Protein AF-E4Z6J7-F1 (afdb_monomer_lite)

Organism: Oikopleura dioica (NCBI:txid34765)

Sequence (124 aa):
MSGNANLKKGTNRKRKNKDGKDDMRTKRSKNSDLPPSDRLPKHGFPNDHPYNKDGYRYCLAEPDPHIPDNDPDEELARPVAIPPKVYRKLEHPIPLLSSHDRAQQLVIDDDRLMVTGDKGYCTV

Secondary structure (DSSP, 8-state):
--------------------------S---TTSS-GGGSPPTTS--SS-PPPBTTB----EEE-TTS-TT---GGGGS--SS-TTTEEE---SS----SSSS-TT-EE-TTSS-EE-SSS----

Foldseek 3Di:
DDDDDPPPDPDDDDPPPPPDDDPDDPDDPDLPPDDPQPRAQPLRDHPDDAADDPPDDDFDKDFDPVDDPVPVDCVVVDPDVDDCVGIDGDDDPDDAADPRHWDPQWDADSRRHDIDHDDDDTDD

Structure (mmCIF, N/CA/C/O backbone):
data_AF-E4Z6J7-F1
#
_entry.id   AF-E4Z6J7-F1
#
loop_
_atom_site.group_PDB
_atom_site.id
_atom_site.type_symbol
_atom_site.label_atom_id
_atom_site.label_alt_id
_atom_site.label_comp_id
_atom_site.label_asym_id
_atom_site.label_entity_id
_atom_site.label_seq_id
_atom_site.pdbx_PDB_ins_code
_atom_site.Cartn_x
_atom_site.Cartn_y
_atom_site.Cartn_z
_atom_site.occupancy
_atom_site.B_iso_or_equiv
_atom_site.auth_seq_id
_atom_site.auth_comp_id
_atom_site.auth_asym_id
_atom_site.auth_atom_id
_atom_site.pdbx_PDB_model_num
ATOM 1 N N . MET A 1 1 ? 39.413 21.521 3.495 1.00 37.84 1 MET A N 1
ATOM 2 C CA . MET A 1 1 ? 38.691 20.551 4.346 1.00 37.84 1 MET A CA 1
ATOM 3 C C . MET A 1 1 ? 37.573 19.948 3.506 1.00 37.84 1 MET A C 1
ATOM 5 O O . MET A 1 1 ? 36.547 20.587 3.344 1.00 37.84 1 MET A O 1
ATOM 9 N N . SER A 1 2 ? 37.811 18.800 2.865 1.00 36.25 2 SER A N 1
ATOM 10 C CA . SER A 1 2 ? 36.811 18.125 2.02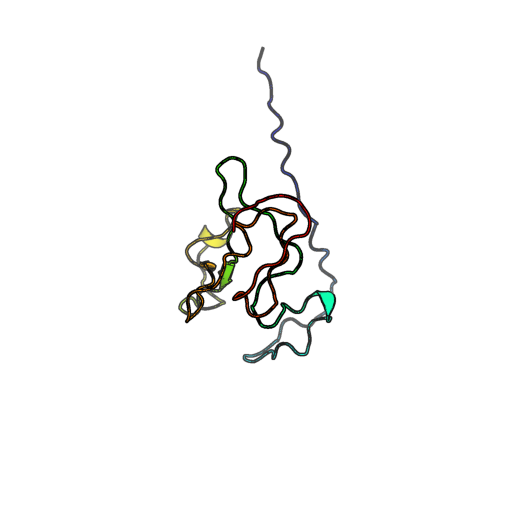2 1.00 36.25 2 SER A CA 1
ATOM 11 C C . SER A 1 2 ? 36.288 16.909 2.783 1.00 36.25 2 SER A C 1
ATOM 13 O O . SER A 1 2 ? 37.041 15.969 3.037 1.00 36.25 2 SER A O 1
ATOM 15 N N . GLY A 1 3 ? 35.040 16.985 3.245 1.00 32.28 3 GLY A N 1
ATOM 16 C CA . GLY A 1 3 ? 34.364 15.919 3.977 1.00 32.28 3 GLY A CA 1
ATOM 17 C C . GLY A 1 3 ? 33.729 14.923 3.013 1.00 32.28 3 GLY A C 1
ATOM 18 O O . GLY A 1 3 ? 32.809 15.268 2.279 1.00 32.28 3 GLY A O 1
ATOM 19 N N . ASN A 1 4 ? 34.211 13.682 3.033 1.00 33.66 4 ASN A N 1
ATOM 20 C CA . ASN A 1 4 ? 33.619 12.559 2.311 1.00 33.66 4 ASN A CA 1
ATOM 21 C C . ASN A 1 4 ? 32.367 12.064 3.058 1.00 33.66 4 ASN A C 1
ATOM 23 O O . ASN A 1 4 ? 32.475 11.448 4.121 1.00 33.66 4 ASN A O 1
ATOM 27 N N . ALA A 1 5 ? 31.178 12.308 2.506 1.00 38.72 5 ALA A N 1
ATOM 28 C CA . ALA A 1 5 ? 29.933 11.742 3.014 1.00 38.72 5 ALA A CA 1
ATOM 29 C C . ALA A 1 5 ? 29.748 10.316 2.466 1.00 38.72 5 ALA A C 1
ATOM 31 O O . ALA A 1 5 ? 29.308 10.106 1.338 1.00 38.72 5 ALA A O 1
ATOM 32 N N . ASN A 1 6 ? 30.100 9.323 3.284 1.00 35.88 6 ASN A N 1
ATOM 33 C CA . ASN A 1 6 ? 29.792 7.914 3.045 1.00 35.88 6 ASN A CA 1
ATOM 34 C C . ASN A 1 6 ? 28.269 7.692 3.061 1.00 35.88 6 ASN A C 1
ATOM 36 O O . ASN A 1 6 ? 27.670 7.520 4.126 1.00 35.88 6 ASN A O 1
ATOM 40 N N . LEU A 1 7 ? 27.645 7.648 1.882 1.00 36.38 7 LEU A N 1
ATOM 41 C CA . LEU A 1 7 ? 26.262 7.205 1.726 1.00 36.38 7 LEU A CA 1
ATOM 42 C C . LEU A 1 7 ? 26.216 5.679 1.910 1.00 36.38 7 LEU A C 1
ATOM 44 O O . LEU A 1 7 ? 26.501 4.905 0.995 1.00 36.38 7 LEU A O 1
ATOM 48 N N . LYS A 1 8 ? 25.914 5.232 3.135 1.00 38.47 8 LYS A N 1
ATOM 49 C CA . LYS A 1 8 ? 25.757 3.811 3.469 1.00 38.47 8 LYS A CA 1
ATOM 50 C C . LYS A 1 8 ? 24.549 3.240 2.720 1.00 38.47 8 LYS A C 1
ATOM 52 O O . LYS A 1 8 ? 23.409 3.364 3.156 1.00 38.47 8 LYS A O 1
ATOM 57 N N . LYS A 1 9 ? 24.822 2.596 1.585 1.00 42.53 9 LYS A N 1
ATOM 58 C CA . LYS A 1 9 ? 23.884 1.775 0.814 1.00 42.53 9 LYS A CA 1
ATOM 59 C C . LYS A 1 9 ? 23.433 0.601 1.690 1.00 42.53 9 LYS A C 1
ATOM 61 O O . LYS A 1 9 ? 24.208 -0.322 1.931 1.00 42.53 9 LYS A O 1
ATOM 66 N N . GLY A 1 10 ? 22.200 0.654 2.193 1.00 40.84 10 GLY A N 1
ATOM 67 C CA . GLY A 1 10 ? 21.559 -0.462 2.886 1.00 40.84 10 GLY A CA 1
ATOM 68 C C . GLY A 1 10 ? 21.364 -1.623 1.915 1.00 40.84 10 GLY A C 1
ATOM 69 O O . GLY A 1 10 ? 20.408 -1.651 1.145 1.00 40.84 10 GLY A O 1
ATOM 70 N N . THR A 1 11 ? 22.304 -2.562 1.898 1.00 44.81 11 THR A N 1
ATOM 71 C CA . THR A 1 11 ? 22.225 -3.776 1.090 1.00 44.81 11 THR A CA 1
ATOM 72 C C . THR A 1 11 ? 21.287 -4.765 1.772 1.00 44.81 11 THR A C 1
ATOM 74 O O . THR A 1 11 ? 21.689 -5.576 2.605 1.00 44.81 11 THR A O 1
ATOM 77 N N . ASN A 1 12 ? 20.005 -4.707 1.412 1.00 48.59 12 ASN A N 1
ATOM 78 C CA . ASN A 1 12 ? 19.087 -5.803 1.690 1.00 48.59 12 ASN A CA 1
ATOM 79 C C . ASN A 1 12 ? 19.635 -7.075 1.026 1.00 48.59 12 ASN A C 1
ATOM 81 O O . ASN A 1 12 ? 19.852 -7.099 -0.181 1.00 48.59 12 ASN A O 1
ATOM 85 N N . ARG A 1 13 ? 19.927 -8.074 1.872 1.00 45.97 13 ARG A N 1
ATOM 86 C CA . ARG A 1 13 ? 20.333 -9.467 1.604 1.00 45.97 13 ARG A CA 1
ATOM 87 C C . ARG A 1 13 ? 20.991 -9.713 0.239 1.00 45.97 13 ARG A C 1
ATOM 89 O O . ARG A 1 13 ? 20.317 -9.818 -0.781 1.00 45.97 13 ARG A O 1
ATOM 96 N N . LYS A 1 14 ? 22.305 -9.985 0.253 1.00 40.81 14 LYS A N 1
ATOM 97 C CA . LYS A 1 14 ? 22.966 -10.770 -0.804 1.00 40.81 14 LYS A CA 1
ATOM 98 C C . LYS A 1 14 ? 22.082 -11.984 -1.112 1.00 40.81 14 LYS A C 1
ATOM 100 O O . LYS A 1 14 ? 21.965 -12.874 -0.268 1.00 40.81 14 LYS A O 1
ATOM 105 N N . ARG A 1 15 ? 21.463 -12.015 -2.297 1.00 53.62 15 ARG A N 1
ATOM 106 C CA . ARG A 1 15 ? 20.912 -13.244 -2.871 1.00 53.62 15 ARG A CA 1
ATOM 107 C C . ARG A 1 15 ? 22.093 -14.199 -2.974 1.00 53.62 15 ARG A C 1
ATOM 109 O O . ARG A 1 15 ? 22.976 -14.020 -3.806 1.00 53.62 15 ARG A O 1
ATOM 116 N N . LYS A 1 16 ? 22.190 -15.125 -2.022 1.00 35.00 16 LYS A N 1
ATOM 117 C CA . LYS A 1 16 ? 23.170 -16.200 -2.072 1.00 35.00 16 LYS A CA 1
ATOM 118 C C . LYS A 1 16 ? 22.723 -17.068 -3.243 1.00 35.00 16 LYS A C 1
ATOM 120 O O . LYS A 1 16 ? 21.758 -17.812 -3.089 1.00 35.00 16 LYS A O 1
ATOM 125 N N . ASN A 1 17 ? 23.355 -16.899 -4.407 1.00 39.22 17 ASN A N 1
ATOM 126 C CA . ASN A 1 17 ? 23.236 -17.856 -5.499 1.00 39.22 17 ASN A CA 1
ATOM 127 C C . ASN A 1 17 ? 23.579 -19.219 -4.898 1.00 39.22 17 ASN A C 1
ATOM 129 O O . ASN A 1 17 ? 24.694 -19.430 -4.421 1.00 39.22 17 ASN A O 1
ATOM 133 N N . LYS A 1 18 ? 22.584 -20.100 -4.806 1.00 35.72 18 LYS A N 1
ATOM 134 C CA . LYS A 1 18 ? 22.847 -21.519 -4.629 1.00 35.72 18 LYS A CA 1
ATOM 135 C C . LYS A 1 18 ? 23.159 -22.019 -6.027 1.00 35.72 18 LYS A C 1
ATOM 137 O O . LYS A 1 18 ? 22.264 -22.081 -6.860 1.00 35.72 18 LYS A O 1
ATOM 142 N N . ASP A 1 19 ? 24.431 -22.290 -6.277 1.00 39.59 19 ASP A N 1
ATOM 143 C CA . ASP A 1 19 ? 24.875 -22.995 -7.470 1.00 39.59 19 ASP A CA 1
ATOM 144 C C . ASP A 1 19 ? 24.099 -24.315 -7.570 1.00 39.59 19 ASP A C 1
ATOM 146 O O . ASP A 1 19 ? 24.232 -25.202 -6.727 1.00 39.59 19 ASP A O 1
ATOM 150 N N . GLY A 1 20 ? 23.221 -24.409 -8.563 1.00 32.84 20 GLY A N 1
ATOM 151 C CA . GLY A 1 20 ? 22.345 -25.555 -8.755 1.00 32.84 20 GLY A CA 1
ATOM 152 C C . GLY A 1 20 ? 21.436 -25.321 -9.950 1.00 32.84 20 GLY A C 1
ATOM 153 O O . GLY A 1 20 ? 20.424 -24.646 -9.828 1.00 32.84 20 GLY A O 1
ATOM 154 N N . LYS A 1 21 ? 21.857 -25.849 -11.103 1.00 33.59 21 LYS A N 1
ATOM 155 C CA . LYS A 1 21 ? 21.095 -26.002 -12.351 1.00 33.59 21 LYS A CA 1
ATOM 156 C C . LYS A 1 21 ? 19.594 -26.209 -12.092 1.00 33.59 21 LYS A C 1
ATOM 158 O O . LYS A 1 21 ? 19.234 -27.317 -11.730 1.00 33.59 21 LYS A O 1
ATOM 163 N N . ASP A 1 22 ? 18.767 -25.187 -12.305 1.00 31.25 22 ASP A N 1
ATOM 164 C CA . ASP A 1 22 ? 17.312 -25.320 -12.517 1.00 31.25 22 ASP A CA 1
ATOM 165 C C . ASP A 1 22 ? 16.699 -24.021 -13.102 1.00 31.25 22 ASP A C 1
ATOM 167 O O . ASP A 1 22 ? 15.552 -23.670 -12.840 1.00 31.25 22 ASP A O 1
ATOM 171 N N . ASP A 1 23 ? 17.446 -23.297 -13.944 1.00 38.41 23 ASP A N 1
ATOM 172 C CA . ASP A 1 23 ? 16.903 -22.212 -14.783 1.00 38.41 23 ASP A CA 1
ATOM 173 C C . ASP A 1 23 ? 16.384 -22.783 -16.110 1.00 38.41 23 ASP A C 1
ATOM 175 O O . ASP A 1 23 ? 16.954 -22.574 -17.175 1.00 38.41 23 ASP A O 1
ATOM 179 N N . MET A 1 24 ? 15.304 -23.560 -16.032 1.00 39.69 24 MET A N 1
ATOM 180 C CA . MET A 1 24 ? 14.427 -23.884 -17.165 1.00 39.69 24 MET A CA 1
ATOM 181 C C . MET A 1 24 ? 13.009 -24.124 -16.630 1.00 39.69 24 MET A C 1
ATOM 183 O O . MET A 1 24 ? 12.502 -25.244 -16.633 1.00 39.69 24 MET A O 1
ATOM 187 N N . ARG A 1 25 ? 12.332 -23.074 -16.150 1.00 34.78 25 ARG A N 1
ATOM 188 C CA . ARG A 1 25 ? 10.877 -23.132 -15.933 1.00 34.78 25 ARG A CA 1
ATOM 189 C C . ARG A 1 25 ? 10.167 -22.486 -17.112 1.00 34.78 25 ARG A C 1
ATOM 191 O O . ARG A 1 25 ? 9.904 -21.291 -17.149 1.00 34.78 25 ARG A O 1
ATOM 198 N N . THR A 1 26 ? 9.864 -23.326 -18.094 1.00 33.59 26 THR A N 1
ATOM 199 C CA . THR A 1 26 ? 8.931 -23.043 -19.183 1.00 33.59 26 THR A CA 1
ATOM 200 C C . THR A 1 26 ? 7.574 -22.559 -18.658 1.00 33.59 26 THR A C 1
ATOM 202 O O . THR A 1 26 ? 7.073 -23.065 -17.654 1.00 33.59 26 THR A O 1
ATOM 205 N N . LYS A 1 27 ? 6.977 -21.605 -19.391 1.00 48.38 27 LYS A N 1
ATOM 206 C CA . LYS A 1 27 ? 5.600 -21.080 -19.293 1.00 48.38 27 LYS A CA 1
ATOM 207 C C . LYS A 1 27 ? 4.627 -22.010 -18.539 1.00 48.38 27 LYS A C 1
ATOM 209 O O . LYS A 1 27 ? 4.321 -23.096 -19.023 1.00 48.38 27 LYS A O 1
ATOM 214 N N . ARG A 1 28 ? 4.058 -21.497 -17.433 1.00 43.06 28 ARG A N 1
ATOM 215 C CA . ARG A 1 28 ? 3.138 -22.133 -16.450 1.00 43.06 28 ARG A CA 1
ATOM 216 C C . ARG A 1 28 ? 3.806 -22.792 -15.232 1.00 43.06 28 ARG A C 1
ATOM 218 O O . ARG A 1 28 ? 3.459 -23.914 -14.869 1.00 43.06 28 ARG A O 1
ATOM 225 N N . SER A 1 29 ? 4.647 -22.061 -14.502 1.00 39.03 29 SER A N 1
ATOM 226 C CA . SER A 1 29 ? 4.839 -22.376 -13.080 1.00 39.03 29 SER A CA 1
ATOM 227 C C . SER A 1 29 ? 3.565 -21.974 -12.337 1.00 39.03 29 SER A C 1
ATOM 229 O O . SER A 1 29 ? 3.384 -20.817 -11.970 1.00 39.03 29 SER A O 1
ATOM 231 N N . LYS A 1 30 ? 2.650 -22.930 -12.148 1.00 48.19 30 LYS A N 1
ATOM 232 C CA . LYS A 1 30 ? 1.577 -22.809 -11.154 1.00 48.19 30 LYS A CA 1
ATOM 233 C C . LYS A 1 30 ? 2.224 -22.434 -9.815 1.00 48.19 30 LYS A C 1
ATOM 235 O O . LYS A 1 30 ? 3.346 -22.850 -9.538 1.00 48.19 30 LYS A O 1
ATOM 240 N N . ASN A 1 31 ? 1.511 -21.700 -8.967 1.00 49.91 31 ASN A N 1
ATOM 241 C CA . ASN A 1 31 ? 1.907 -21.315 -7.601 1.00 49.91 31 ASN A CA 1
ATOM 242 C C . ASN A 1 31 ? 2.259 -22.508 -6.660 1.00 49.91 31 ASN A C 1
ATOM 244 O O . ASN A 1 31 ? 2.286 -22.342 -5.443 1.00 49.91 31 ASN A O 1
ATOM 248 N N . SER A 1 32 ? 2.470 -23.723 -7.183 1.00 51.25 32 SER A N 1
ATOM 249 C CA . SER A 1 32 ? 2.652 -24.993 -6.482 1.00 51.25 32 SER A CA 1
ATOM 250 C C . SER A 1 32 ? 4.078 -25.299 -6.031 1.00 51.25 32 SER A C 1
ATOM 252 O O . SER A 1 32 ? 4.221 -26.177 -5.184 1.00 51.25 32 SER A O 1
ATOM 254 N N . ASP A 1 33 ? 5.098 -24.591 -6.525 1.00 57.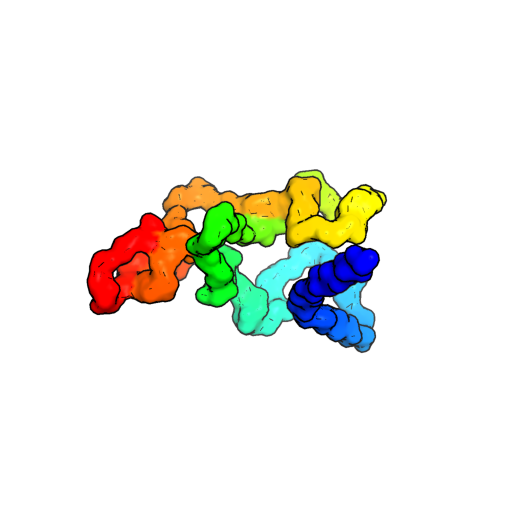03 33 ASP A N 1
ATOM 255 C CA . ASP A 1 33 ? 6.507 -24.986 -6.315 1.00 57.03 33 ASP A CA 1
ATOM 256 C C . ASP A 1 33 ? 7.299 -24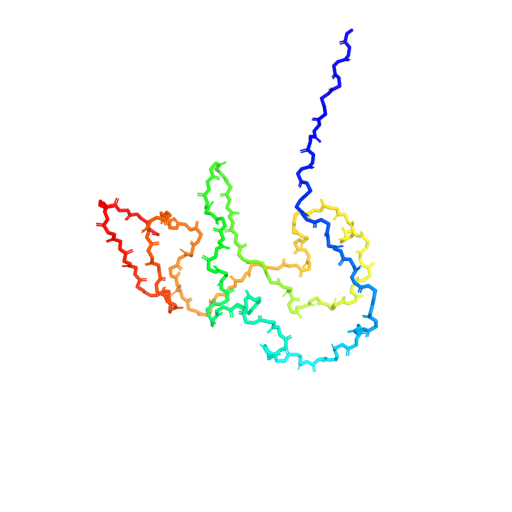.000 -5.440 1.00 57.03 33 ASP A C 1
ATOM 258 O O . ASP A 1 33 ? 8.491 -24.188 -5.203 1.00 57.03 33 ASP A O 1
ATOM 262 N N . LEU A 1 34 ? 6.648 -22.941 -4.950 1.00 60.50 34 LEU A N 1
ATOM 263 C CA . LEU A 1 34 ? 7.212 -22.055 -3.932 1.00 60.50 34 LEU A CA 1
ATOM 264 C C . LEU A 1 34 ? 6.956 -22.660 -2.543 1.00 60.50 34 LEU A C 1
ATOM 266 O O . LEU A 1 34 ? 5.863 -23.206 -2.318 1.00 60.50 34 LEU A O 1
ATOM 270 N N . PRO A 1 35 ? 7.913 -22.593 -1.598 1.00 62.44 35 PRO A N 1
ATOM 271 C CA . PRO A 1 35 ? 7.639 -22.977 -0.218 1.00 62.44 35 PRO A CA 1
ATOM 272 C C . PRO A 1 35 ? 6.457 -22.141 0.310 1.00 62.44 35 PRO A C 1
ATOM 274 O O . PRO A 1 35 ? 6.295 -20.996 -0.109 1.00 62.44 35 PRO A O 1
ATOM 277 N N . PRO A 1 36 ? 5.594 -22.682 1.191 1.00 60.59 36 PRO A N 1
ATOM 278 C CA . PRO A 1 36 ? 4.367 -21.998 1.614 1.00 60.59 36 PRO A CA 1
ATOM 279 C C . PRO A 1 36 ? 4.589 -20.591 2.186 1.00 60.59 36 PRO A C 1
ATOM 281 O O . PRO A 1 36 ? 3.724 -19.740 2.026 1.00 60.59 36 PRO A O 1
ATOM 284 N N . SER A 1 37 ? 5.753 -20.338 2.792 1.00 61.06 37 SER A N 1
ATOM 285 C CA . SER A 1 37 ? 6.170 -19.019 3.291 1.00 61.06 37 SER A CA 1
ATOM 286 C C . SER A 1 37 ? 6.376 -17.972 2.196 1.00 61.06 37 SER A C 1
ATOM 288 O O . SER A 1 37 ? 6.265 -16.782 2.465 1.00 61.06 37 SER A O 1
ATOM 290 N N . ASP A 1 38 ? 6.687 -18.418 0.979 1.00 65.19 38 ASP A N 1
ATOM 291 C CA . ASP A 1 38 ? 7.011 -17.566 -0.166 1.00 65.19 38 ASP A CA 1
ATOM 292 C C . ASP A 1 38 ? 5.830 -17.482 -1.144 1.00 65.19 38 ASP A C 1
ATOM 294 O O . ASP A 1 38 ? 5.895 -16.774 -2.151 1.00 65.19 38 ASP A O 1
ATOM 298 N N . ARG A 1 39 ? 4.736 -18.207 -0.869 1.00 67.06 39 ARG A N 1
ATOM 299 C CA . ARG A 1 39 ? 3.496 -18.073 -1.628 1.00 67.06 39 ARG A CA 1
ATOM 300 C C . ARG A 1 39 ? 2.766 -16.840 -1.151 1.00 67.06 39 ARG A C 1
ATOM 302 O O . ARG A 1 39 ? 2.413 -16.722 0.019 1.00 67.06 39 ARG A O 1
ATOM 309 N N . LEU A 1 40 ? 2.483 -15.958 -2.097 1.00 69.44 40 LEU A N 1
ATOM 310 C CA . LEU A 1 40 ? 1.573 -14.863 -1.842 1.00 69.44 40 LEU A CA 1
ATOM 311 C C . LEU A 1 40 ? 0.188 -15.433 -1.477 1.00 69.44 40 LEU A C 1
ATOM 313 O O . LEU A 1 40 ? -0.274 -16.387 -2.118 1.00 69.44 40 LEU A O 1
ATOM 317 N N . PRO A 1 41 ? -0.478 -14.855 -0.466 1.00 76.12 41 PRO A N 1
ATOM 318 C CA . PRO A 1 41 ? -1.907 -15.015 -0.247 1.00 76.12 41 PRO A CA 1
ATOM 319 C C . PRO A 1 41 ? -2.717 -14.825 -1.536 1.00 76.12 41 PRO A C 1
ATOM 321 O O . PRO A 1 41 ? -2.263 -14.195 -2.493 1.00 76.12 41 PRO A O 1
ATOM 324 N N . LYS A 1 42 ? -3.955 -15.333 -1.565 1.00 71.50 42 LYS A N 1
ATOM 325 C CA . LYS A 1 42 ? -4.825 -15.276 -2.760 1.00 71.50 42 LYS A CA 1
ATOM 326 C C . LYS A 1 42 ? -5.039 -13.853 -3.289 1.00 71.50 42 LYS A C 1
ATOM 328 O O . LYS A 1 42 ? -5.205 -13.675 -4.490 1.00 71.50 42 LYS A O 1
ATOM 333 N N . HIS A 1 43 ? -5.014 -12.859 -2.405 1.00 73.81 43 HIS A N 1
ATOM 334 C CA . HIS A 1 43 ? -5.164 -11.445 -2.742 1.00 73.81 43 HIS A CA 1
ATOM 335 C C . HIS A 1 43 ? -3.867 -10.785 -3.252 1.00 73.81 43 HIS A C 1
ATOM 337 O O . HIS A 1 43 ? -3.865 -9.597 -3.575 1.00 73.81 43 HIS A O 1
ATOM 343 N N . GLY A 1 44 ? -2.764 -11.535 -3.323 1.00 76.81 44 GLY A N 1
ATOM 344 C CA . GLY A 1 44 ? -1.505 -11.122 -3.936 1.00 76.81 44 GLY A CA 1
ATOM 345 C C . GLY A 1 44 ? -0.583 -10.278 -3.056 1.00 76.81 44 GLY A C 1
ATOM 346 O O . GLY A 1 44 ? 0.550 -10.060 -3.464 1.00 76.81 44 GLY A O 1
ATOM 347 N N . PHE A 1 45 ? -0.999 -9.829 -1.864 1.00 78.38 45 PHE A N 1
ATOM 348 C CA . PHE A 1 45 ? -0.139 -9.036 -0.973 1.00 78.38 45 PHE A CA 1
ATOM 349 C C . PHE A 1 45 ? 0.589 -9.911 0.050 1.00 78.38 45 PHE A C 1
ATOM 351 O O . PHE A 1 45 ? -0.017 -10.811 0.620 1.00 78.38 45 PHE A O 1
ATOM 358 N N . PRO A 1 46 ? 1.870 -9.637 0.340 1.00 82.25 46 PRO A N 1
ATOM 359 C CA . PRO A 1 46 ? 2.550 -10.233 1.484 1.00 82.25 46 PRO A CA 1
ATOM 360 C C . PRO A 1 46 ? 1.884 -9.839 2.810 1.00 82.25 46 PRO A C 1
ATOM 362 O O . PRO A 1 46 ? 1.461 -8.695 2.968 1.00 82.25 46 PRO A O 1
ATOM 365 N N . ASN A 1 47 ? 1.888 -10.750 3.789 1.00 76.31 47 ASN A N 1
ATOM 366 C CA . ASN A 1 47 ? 1.403 -10.463 5.148 1.00 76.31 47 ASN A CA 1
ATOM 367 C C . ASN A 1 47 ? 2.216 -9.357 5.844 1.00 76.31 47 ASN A C 1
ATOM 369 O O . ASN A 1 47 ? 1.678 -8.604 6.652 1.00 76.31 47 ASN A O 1
ATOM 373 N N . ASP A 1 48 ? 3.512 -9.271 5.532 1.00 83.06 48 ASP A N 1
ATOM 374 C CA . ASP A 1 48 ? 4.413 -8.234 6.026 1.00 83.06 48 ASP A CA 1
ATOM 375 C C . ASP A 1 48 ? 4.892 -7.373 4.851 1.00 83.06 48 ASP A C 1
ATOM 377 O O . ASP A 1 48 ? 5.634 -7.833 3.977 1.00 83.06 48 ASP A O 1
ATOM 381 N N . HIS A 1 49 ? 4.426 -6.127 4.807 1.00 85.06 49 HIS A N 1
ATOM 382 C CA . HIS A 1 49 ? 4.841 -5.123 3.835 1.00 85.06 49 HIS A CA 1
ATOM 383 C C . HIS A 1 49 ? 5.011 -3.765 4.540 1.00 85.06 49 HIS A C 1
ATOM 385 O O . HIS A 1 49 ? 4.337 -3.486 5.535 1.00 85.06 49 HIS A O 1
ATOM 391 N N . PRO A 1 50 ? 5.881 -2.872 4.035 1.00 90.50 50 PRO A N 1
ATOM 392 C CA . PRO A 1 50 ? 6.010 -1.529 4.588 1.00 90.50 50 PRO A CA 1
ATOM 393 C C . PRO A 1 50 ? 4.723 -0.713 4.391 1.00 90.50 50 PRO A C 1
ATOM 395 O O . PRO A 1 50 ? 4.038 -0.853 3.376 1.00 90.50 50 PRO A O 1
ATOM 398 N N . TYR A 1 51 ? 4.421 0.149 5.361 1.00 90.38 51 TYR A N 1
ATOM 399 C CA . TYR A 1 51 ? 3.335 1.130 5.289 1.00 90.38 51 TYR A CA 1
ATOM 400 C C . TYR A 1 51 ? 3.832 2.450 4.714 1.00 90.38 51 TYR A C 1
ATOM 402 O O . TYR A 1 51 ? 5.009 2.801 4.863 1.00 90.38 51 TYR A O 1
ATOM 410 N N . ASN A 1 52 ? 2.916 3.200 4.111 1.00 91.88 52 ASN A N 1
ATOM 411 C CA . ASN A 1 52 ? 3.173 4.555 3.646 1.00 91.88 52 ASN A CA 1
ATOM 412 C C . ASN A 1 52 ? 3.565 5.461 4.817 1.00 91.88 52 ASN A C 1
ATOM 414 O O . ASN A 1 52 ? 2.869 5.533 5.829 1.00 91.88 52 ASN A O 1
ATOM 418 N N . LYS A 1 53 ? 4.713 6.132 4.687 1.00 91.88 53 LYS A N 1
ATOM 419 C CA . LYS A 1 53 ? 5.269 7.028 5.710 1.00 91.88 53 LYS A CA 1
ATOM 420 C C . LYS A 1 53 ? 6.294 7.983 5.112 1.00 91.88 53 LYS A C 1
ATOM 422 O O . LYS A 1 53 ? 6.844 7.716 4.046 1.00 91.88 53 LYS A O 1
ATOM 427 N N . ASP A 1 54 ? 6.558 9.086 5.808 1.00 91.31 54 ASP A N 1
ATOM 428 C CA . ASP A 1 54 ? 7.625 10.046 5.479 1.00 91.31 54 ASP A CA 1
ATOM 429 C C . ASP A 1 54 ? 7.547 10.610 4.042 1.00 91.31 54 ASP A C 1
ATOM 431 O O . ASP A 1 54 ? 8.562 10.903 3.416 1.00 91.31 54 ASP A O 1
ATOM 435 N N . GLY A 1 55 ? 6.331 10.726 3.492 1.00 90.56 55 GLY A N 1
ATOM 436 C CA . GLY A 1 55 ? 6.097 11.172 2.112 1.00 90.56 55 GLY A CA 1
ATOM 437 C C . GLY A 1 55 ? 6.348 10.109 1.033 1.00 90.56 55 GLY A C 1
ATOM 438 O O . GLY A 1 55 ? 6.199 10.403 -0.153 1.00 90.56 55 GLY A O 1
ATOM 439 N N . TYR A 1 56 ? 6.683 8.873 1.413 1.00 89.44 56 TYR A N 1
ATOM 440 C CA . TYR A 1 56 ? 6.859 7.751 0.494 1.00 89.44 56 TYR A CA 1
ATOM 441 C C . TYR A 1 56 ? 5.592 6.903 0.383 1.00 89.44 56 TYR A C 1
ATOM 443 O O . TYR A 1 56 ? 4.922 6.613 1.377 1.00 89.44 56 TYR A O 1
ATOM 451 N N . ARG A 1 57 ? 5.304 6.463 -0.847 1.00 90.00 57 ARG A N 1
ATOM 452 C CA . ARG A 1 57 ? 4.215 5.533 -1.159 1.00 90.00 57 ARG A CA 1
ATOM 453 C C . ARG A 1 57 ? 4.779 4.205 -1.633 1.00 90.00 57 ARG A C 1
ATOM 455 O O . ARG A 1 57 ? 5.525 4.158 -2.610 1.00 90.00 57 ARG A O 1
ATOM 462 N N . TYR A 1 58 ? 4.391 3.140 -0.955 1.00 89.25 58 TYR A N 1
ATOM 463 C CA . TYR A 1 58 ? 4.685 1.770 -1.324 1.00 89.25 58 TYR A CA 1
ATOM 464 C C . TYR A 1 58 ? 3.521 1.212 -2.129 1.00 89.25 58 TYR A C 1
ATOM 466 O O . TYR A 1 58 ? 2.361 1.503 -1.868 1.00 89.25 58 TYR A O 1
ATOM 474 N N . CYS A 1 59 ? 3.830 0.399 -3.127 1.00 89.12 59 CYS A N 1
ATOM 475 C CA . CYS A 1 59 ? 2.834 -0.370 -3.849 1.00 89.12 59 CYS A CA 1
ATOM 476 C C . CYS A 1 59 ? 3.437 -1.717 -4.229 1.00 89.12 59 CYS A C 1
ATOM 478 O O . CYS A 1 59 ? 4.661 -1.863 -4.286 1.00 89.12 59 CYS A O 1
ATOM 480 N N . LEU A 1 60 ? 2.580 -2.710 -4.451 1.00 88.00 60 LEU A N 1
ATOM 481 C CA . LEU A 1 60 ? 3.041 -3.995 -4.942 1.00 88.00 60 LEU A CA 1
ATOM 482 C C . LEU A 1 60 ? 3.346 -3.875 -6.434 1.00 88.00 60 LEU A C 1
ATOM 484 O O . LEU A 1 60 ? 2.524 -3.359 -7.193 1.00 88.00 60 LEU A O 1
ATOM 488 N N . ALA A 1 61 ? 4.528 -4.337 -6.826 1.00 87.62 61 ALA A N 1
ATOM 489 C CA . ALA A 1 61 ? 4.969 -4.353 -8.208 1.00 87.62 61 ALA A CA 1
ATOM 490 C C . ALA A 1 61 ? 4.883 -5.769 -8.771 1.00 87.62 61 ALA A C 1
ATOM 492 O O . ALA A 1 61 ? 5.289 -6.729 -8.113 1.00 87.62 61 ALA A O 1
ATOM 493 N N . GLU A 1 62 ? 4.390 -5.877 -9.997 1.00 86.25 62 GLU A N 1
ATOM 494 C CA . GLU A 1 62 ? 4.380 -7.106 -10.781 1.00 86.25 62 GLU A CA 1
ATOM 495 C C . GLU A 1 62 ? 5.077 -6.881 -12.131 1.00 86.25 62 GLU A C 1
ATOM 497 O O . GLU A 1 62 ? 5.121 -5.739 -12.606 1.00 86.25 62 GLU A O 1
ATOM 502 N N . PRO A 1 63 ? 5.649 -7.931 -12.745 1.00 86.25 63 PRO A N 1
ATOM 503 C CA . PRO A 1 63 ? 6.153 -7.844 -14.111 1.00 86.25 63 PRO A CA 1
ATOM 504 C C . PRO A 1 63 ? 5.048 -7.382 -15.068 1.00 86.25 63 PRO A C 1
ATOM 506 O O . PRO A 1 63 ? 3.912 -7.852 -14.980 1.00 86.25 63 PRO A O 1
ATOM 509 N N . ASP A 1 64 ? 5.370 -6.463 -15.974 1.00 85.75 64 ASP A N 1
ATOM 510 C CA . ASP A 1 64 ? 4.432 -6.012 -16.996 1.00 85.75 64 ASP A CA 1
ATOM 511 C C . ASP A 1 64 ? 4.205 -7.128 -18.037 1.00 85.75 64 ASP A C 1
ATOM 513 O O . ASP A 1 64 ? 5.163 -7.552 -18.689 1.00 85.75 64 ASP A O 1
ATOM 517 N N . PRO A 1 65 ? 2.959 -7.597 -18.251 1.00 86.38 65 PRO A N 1
ATOM 518 C CA . PRO A 1 65 ? 2.662 -8.636 -19.238 1.00 86.38 65 PRO A CA 1
ATOM 519 C C . PRO A 1 65 ? 3.015 -8.264 -20.684 1.00 86.38 65 PRO A C 1
ATOM 521 O O . PRO A 1 65 ? 3.135 -9.153 -21.529 1.00 86.38 65 PRO A O 1
ATOM 524 N N . HIS A 1 66 ? 3.126 -6.969 -20.994 1.00 84.75 66 HIS A N 1
ATOM 525 C CA . HIS A 1 66 ? 3.431 -6.485 -22.341 1.00 84.75 66 HIS A CA 1
ATOM 526 C C . HIS A 1 66 ? 4.926 -6.524 -22.659 1.00 84.75 66 HIS A C 1
ATOM 528 O O . HIS A 1 66 ? 5.297 -6.352 -23.822 1.00 84.75 66 HIS A O 1
ATOM 534 N N . ILE A 1 67 ? 5.782 -6.744 -21.656 1.00 83.00 67 ILE A N 1
ATOM 535 C CA . ILE A 1 67 ? 7.228 -6.753 -21.842 1.00 83.00 67 ILE A CA 1
ATOM 536 C C . ILE A 1 67 ? 7.736 -8.188 -21.829 1.00 83.00 67 ILE A C 1
ATOM 538 O O . ILE A 1 67 ? 7.483 -8.930 -20.882 1.00 83.00 67 ILE A O 1
ATOM 542 N N . PRO A 1 68 ? 8.449 -8.607 -22.885 1.00 81.50 68 PRO A N 1
ATOM 543 C CA . PRO A 1 68 ? 9.018 -9.939 -22.930 1.00 81.50 68 PRO A CA 1
ATOM 544 C C . PRO A 1 68 ? 10.110 -10.096 -21.865 1.00 81.50 68 PRO A C 1
ATOM 546 O O . PRO A 1 68 ? 10.935 -9.207 -21.675 1.00 81.50 68 PRO A O 1
ATOM 549 N N . ASP A 1 69 ? 10.181 -11.280 -21.252 1.00 72.81 69 ASP A N 1
ATOM 550 C CA . ASP A 1 69 ? 11.170 -11.611 -20.210 1.00 72.81 69 ASP A CA 1
ATOM 551 C C . ASP A 1 69 ? 12.638 -11.430 -20.660 1.00 72.81 69 ASP A C 1
ATOM 553 O O . ASP A 1 69 ? 13.529 -11.271 -19.831 1.00 72.81 69 ASP A O 1
ATOM 557 N N . ASN A 1 70 ? 12.887 -11.444 -21.976 1.00 71.88 70 ASN A N 1
ATOM 558 C CA . ASN A 1 70 ? 14.211 -11.336 -22.598 1.00 71.88 70 ASN A CA 1
ATOM 559 C C . ASN A 1 70 ? 14.460 -9.967 -23.263 1.00 71.88 70 ASN A C 1
ATOM 561 O O . ASN A 1 70 ? 15.175 -9.902 -24.264 1.00 71.88 70 ASN A O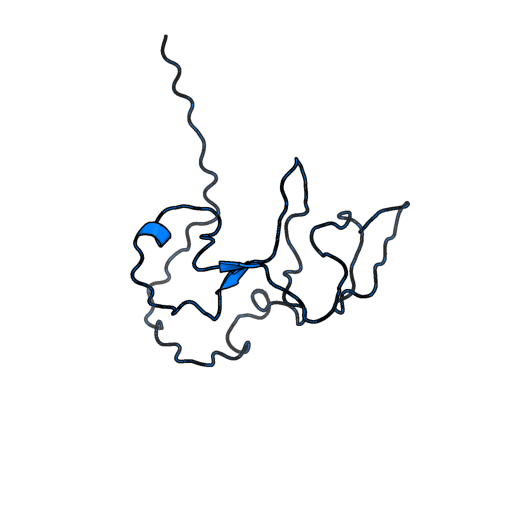 1
ATOM 565 N N . ASP A 1 71 ? 13.836 -8.889 -22.782 1.00 70.75 71 ASP A N 1
ATOM 566 C CA . ASP A 1 71 ? 14.088 -7.535 -23.296 1.00 70.75 71 ASP A CA 1
ATOM 567 C C . ASP A 1 71 ? 15.587 -7.169 -23.133 1.00 70.75 71 ASP A C 1
ATOM 569 O O . ASP A 1 71 ? 16.086 -7.158 -22.005 1.00 70.75 71 ASP A O 1
ATOM 573 N N . PRO A 1 72 ? 16.334 -6.899 -24.226 1.00 64.06 72 PRO A N 1
ATOM 574 C CA . PRO A 1 72 ? 17.781 -6.659 -24.189 1.00 64.06 72 PRO A CA 1
ATOM 575 C C . PRO A 1 72 ? 18.175 -5.266 -23.664 1.00 64.06 72 PRO A C 1
ATOM 577 O O . PRO A 1 72 ? 19.319 -4.848 -23.833 1.00 64.06 72 PRO A O 1
ATOM 580 N N . ASP A 1 73 ? 17.246 -4.515 -23.075 1.00 70.50 73 ASP A N 1
ATOM 581 C CA . ASP A 1 73 ? 17.469 -3.131 -22.671 1.00 70.50 73 ASP A CA 1
ATOM 582 C C . ASP A 1 73 ? 18.460 -3.000 -21.496 1.00 70.50 73 ASP A C 1
ATOM 584 O O . ASP A 1 73 ? 18.156 -3.305 -20.339 1.00 70.50 73 ASP A O 1
ATOM 588 N N . GLU A 1 74 ? 19.662 -2.498 -21.793 1.00 63.09 74 GLU A N 1
ATOM 589 C CA . GLU A 1 74 ? 20.739 -2.253 -20.824 1.00 63.09 74 GLU A CA 1
ATOM 590 C C . GLU A 1 74 ? 20.353 -1.239 -19.730 1.00 63.09 74 GLU A C 1
ATOM 592 O O . GLU A 1 74 ? 20.959 -1.217 -18.655 1.00 63.09 74 GLU A O 1
ATOM 597 N N . GLU A 1 75 ? 19.328 -0.408 -19.954 1.00 64.31 75 GLU A N 1
ATOM 598 C CA . GLU A 1 75 ? 18.809 0.522 -18.946 1.00 64.31 75 GLU A CA 1
ATOM 599 C C . GLU A 1 75 ? 18.225 -0.206 -17.723 1.00 64.31 75 GLU A C 1
ATOM 601 O O . GLU A 1 75 ? 18.310 0.294 -16.597 1.00 64.31 75 GLU A O 1
ATOM 606 N N . LEU A 1 76 ? 17.736 -1.435 -17.912 1.00 61.28 76 LEU A N 1
ATOM 607 C CA . LEU A 1 76 ? 17.221 -2.306 -16.851 1.00 61.28 76 LEU A CA 1
ATOM 608 C C . LEU A 1 76 ? 18.318 -2.835 -15.923 1.00 61.28 76 LEU A C 1
ATOM 610 O O . LEU A 1 76 ? 18.032 -3.229 -14.792 1.00 61.28 76 LEU A O 1
ATOM 614 N N . ALA A 1 77 ? 19.577 -2.819 -16.373 1.00 63.44 77 ALA A N 1
ATOM 615 C CA . ALA A 1 77 ? 20.728 -3.217 -15.568 1.00 63.44 77 ALA A CA 1
ATOM 616 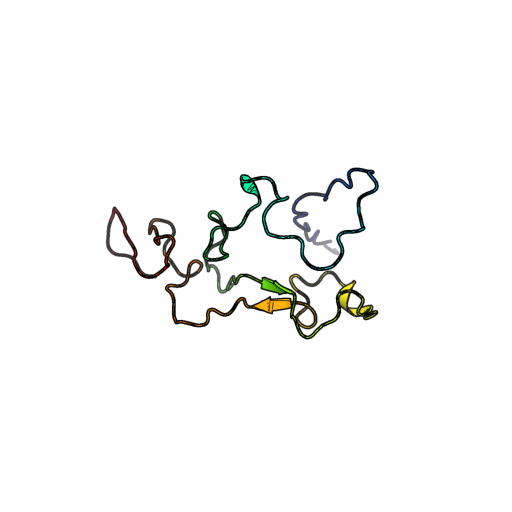C C . ALA A 1 77 ? 21.157 -2.127 -14.567 1.00 63.44 77 ALA A C 1
ATOM 618 O O . ALA A 1 77 ? 21.991 -2.376 -13.689 1.00 63.44 77 ALA A O 1
ATOM 619 N N . ARG A 1 78 ? 20.599 -0.909 -14.666 1.00 66.88 78 ARG A N 1
ATOM 620 C CA . ARG A 1 78 ? 20.874 0.168 -13.710 1.00 66.88 78 ARG A CA 1
ATOM 621 C C . ARG A 1 78 ? 20.149 -0.096 -12.381 1.00 66.88 78 ARG A C 1
ATOM 623 O O . ARG A 1 78 ? 19.006 -0.544 -12.376 1.00 66.88 78 ARG A O 1
ATOM 630 N N . PRO A 1 79 ? 20.765 0.223 -11.227 1.00 61.03 79 PRO A N 1
ATOM 631 C CA . PRO A 1 79 ? 20.164 0.003 -9.914 1.00 61.03 79 PRO A CA 1
ATOM 632 C C . PRO A 1 79 ? 19.100 1.071 -9.606 1.00 61.03 79 PRO A C 1
ATOM 634 O O . PRO A 1 79 ? 19.307 1.945 -8.766 1.00 61.03 79 PRO A O 1
ATOM 637 N N . VAL A 1 80 ? 17.963 1.003 -10.295 1.00 72.56 80 VAL A N 1
ATOM 638 C CA . VAL A 1 80 ? 16.744 1.754 -9.971 1.00 72.56 80 VAL A CA 1
ATOM 639 C C . VAL A 1 80 ? 15.859 0.861 -9.102 1.00 72.56 80 VAL A C 1
ATOM 641 O O . VAL A 1 80 ? 15.808 -0.348 -9.313 1.00 72.56 80 VAL A O 1
ATOM 644 N N . ALA A 1 81 ? 15.188 1.434 -8.094 1.00 67.50 81 ALA A N 1
ATOM 645 C CA . ALA A 1 81 ? 14.418 0.669 -7.107 1.00 67.50 81 ALA A CA 1
ATOM 646 C C . ALA A 1 81 ? 13.372 -0.258 -7.754 1.00 67.50 81 ALA A C 1
ATOM 648 O O . ALA A 1 81 ? 13.203 -1.385 -7.296 1.00 67.50 81 ALA A O 1
ATOM 649 N N . ILE A 1 82 ? 12.717 0.208 -8.823 1.00 66.88 82 ILE A N 1
ATOM 650 C CA . ILE A 1 82 ? 11.815 -0.558 -9.688 1.00 66.88 82 ILE A CA 1
ATOM 651 C C . ILE A 1 82 ? 11.918 0.060 -11.095 1.00 66.88 82 ILE A C 1
ATOM 653 O O . ILE A 1 82 ? 11.549 1.227 -11.245 1.00 66.88 82 ILE A O 1
ATOM 657 N N . PRO A 1 83 ? 12.436 -0.648 -12.118 1.00 72.12 83 PRO A N 1
ATOM 658 C CA . PRO A 1 83 ? 12.430 -0.143 -13.489 1.00 72.12 83 PRO A CA 1
ATOM 659 C C . PRO A 1 83 ? 10.982 0.005 -13.996 1.00 72.12 83 PRO A C 1
ATOM 661 O O . PRO A 1 83 ? 10.292 -1.009 -14.108 1.00 72.12 83 PRO A O 1
ATOM 664 N N . PRO A 1 84 ? 10.510 1.226 -14.324 1.00 71.56 84 PRO A N 1
ATOM 665 C CA . PRO A 1 84 ? 9.120 1.461 -14.726 1.00 71.56 84 PRO A CA 1
ATOM 666 C C . PRO A 1 84 ? 8.781 0.860 -16.090 1.00 71.56 84 PRO A C 1
ATOM 668 O O . PRO A 1 84 ? 7.609 0.731 -16.410 1.00 71.56 84 PRO A O 1
ATOM 671 N N . LYS A 1 85 ? 9.801 0.509 -16.890 1.00 78.19 85 LYS A N 1
ATOM 672 C CA . LYS A 1 85 ? 9.617 -0.261 -18.116 1.00 78.19 85 LYS A CA 1
ATOM 673 C C . LYS A 1 85 ? 9.074 -1.638 -17.731 1.00 78.19 85 LYS A C 1
ATOM 675 O O . LYS A 1 85 ? 7.909 -1.890 -17.943 1.00 78.19 85 LYS A O 1
ATOM 680 N N . VAL A 1 86 ?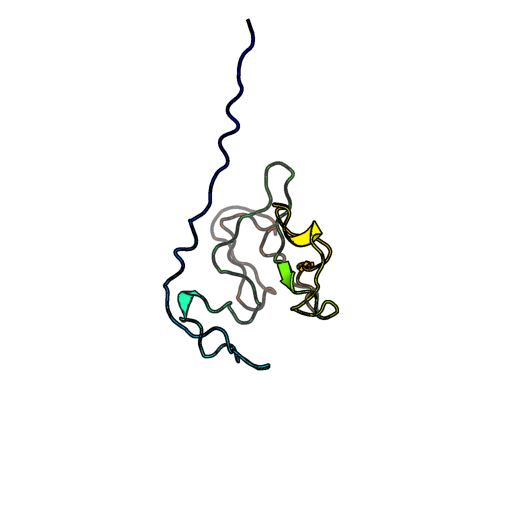 9.868 -2.480 -17.070 1.00 80.25 86 VAL A N 1
ATOM 681 C CA . VAL A 1 86 ? 9.565 -3.915 -16.859 1.00 80.25 86 VAL A CA 1
ATOM 682 C C . VAL A 1 86 ? 8.508 -4.194 -15.792 1.00 80.25 86 VAL A C 1
ATOM 684 O O . VAL A 1 86 ? 7.927 -5.275 -15.788 1.00 80.25 86 VAL A O 1
ATOM 687 N N . TYR A 1 87 ? 8.269 -3.266 -14.868 1.00 86.06 87 TYR A N 1
ATOM 688 C CA . TYR A 1 87 ? 7.343 -3.480 -13.761 1.00 86.06 87 TYR A CA 1
ATOM 689 C C . TYR A 1 87 ? 6.242 -2.438 -13.745 1.00 86.06 87 TYR A C 1
ATOM 691 O O . TYR A 1 87 ? 6.487 -1.241 -13.896 1.00 86.06 87 TYR A O 1
ATOM 699 N N . ARG A 1 88 ? 5.041 -2.904 -13.419 1.00 87.94 88 ARG A N 1
ATOM 700 C CA . ARG A 1 88 ? 3.873 -2.064 -13.178 1.00 87.94 88 ARG A CA 1
ATOM 701 C C . ARG A 1 88 ? 3.332 -2.286 -11.773 1.00 87.94 88 ARG A C 1
ATOM 703 O O . ARG A 1 88 ? 3.651 -3.266 -11.098 1.00 87.94 88 ARG A O 1
ATOM 710 N N . LYS A 1 89 ? 2.493 -1.359 -11.323 1.00 87.56 89 LYS A N 1
ATOM 711 C CA . LYS A 1 89 ? 1.725 -1.521 -10.087 1.00 87.56 89 LYS A CA 1
ATOM 712 C C . LYS A 1 89 ? 0.711 -2.657 -10.266 1.00 87.56 89 LYS A C 1
ATOM 714 O O . LYS A 1 89 ? 0.052 -2.711 -11.300 1.00 87.56 89 LYS A O 1
ATOM 719 N N . LEU A 1 90 ? 0.540 -3.501 -9.247 1.00 87.81 90 LEU A N 1
ATOM 720 C CA . LEU A 1 90 ? -0.571 -4.451 -9.210 1.00 87.81 90 LEU A CA 1
ATOM 721 C C . LEU A 1 90 ? -1.902 -3.684 -9.182 1.00 87.81 90 LEU A C 1
ATOM 723 O O . LEU A 1 90 ? -2.171 -2.916 -8.251 1.00 87.81 90 LEU A O 1
ATOM 727 N N . GLU A 1 91 ? -2.742 -3.934 -10.181 1.00 87.19 91 GLU A N 1
ATOM 728 C CA . GLU A 1 91 ? -4.108 -3.419 -10.257 1.00 87.19 91 GLU A CA 1
ATOM 729 C C . GLU A 1 91 ? -5.117 -4.541 -10.011 1.00 87.19 91 GLU A C 1
ATOM 731 O O . GLU A 1 91 ? -5.008 -5.635 -10.564 1.00 87.19 91 GLU A O 1
ATOM 736 N N . HIS A 1 92 ? -6.115 -4.263 -9.171 1.00 87.69 92 HIS A N 1
ATOM 737 C CA . HIS A 1 92 ? -7.208 -5.194 -8.911 1.00 87.69 92 HIS A CA 1
ATOM 738 C C . HIS A 1 92 ? -8.394 -4.879 -9.828 1.00 87.69 92 HIS A C 1
ATOM 740 O O . HIS A 1 92 ? -8.686 -3.705 -10.053 1.00 87.69 92 HIS A O 1
ATOM 746 N N . PRO A 1 93 ? -9.118 -5.901 -10.322 1.00 89.12 93 PRO A N 1
ATOM 747 C CA . PRO A 1 93 ? -10.269 -5.700 -11.207 1.00 89.12 93 PRO A CA 1
ATOM 748 C C . PRO A 1 93 ? -11.453 -5.021 -10.505 1.00 89.12 93 PRO A C 1
ATOM 750 O O . PRO A 1 93 ? -12.349 -4.502 -11.165 1.00 89.12 93 PRO A O 1
ATOM 753 N N . ILE A 1 94 ? -11.462 -5.043 -9.171 1.00 90.81 94 ILE A N 1
ATOM 754 C CA . ILE A 1 94 ? -12.457 -4.400 -8.317 1.00 90.81 94 ILE A CA 1
ATOM 755 C C . ILE A 1 94 ? -11.751 -3.493 -7.299 1.00 90.81 94 ILE A C 1
ATOM 757 O O . ILE A 1 94 ? -10.604 -3.771 -6.932 1.00 90.81 94 ILE A O 1
ATOM 761 N N . PRO A 1 95 ? -12.405 -2.417 -6.829 1.00 89.62 95 PRO A N 1
ATOM 762 C CA . PRO A 1 95 ? -11.860 -1.580 -5.768 1.00 89.62 95 PRO A CA 1
ATOM 763 C C . PRO A 1 95 ? -11.782 -2.369 -4.454 1.00 89.62 95 PRO A C 1
ATOM 765 O O . PRO A 1 95 ? -12.767 -2.960 -4.021 1.00 89.62 95 PRO A O 1
ATOM 768 N N . LEU A 1 96 ? -10.606 -2.363 -3.827 1.00 91.19 96 LEU A N 1
ATOM 769 C CA . LEU A 1 96 ? -10.309 -3.047 -2.564 1.00 91.19 96 LEU A CA 1
ATOM 770 C C . LEU A 1 96 ? -9.636 -2.076 -1.592 1.00 91.19 96 LEU A C 1
ATOM 772 O O . LEU A 1 96 ? -8.955 -1.142 -2.028 1.00 91.19 96 LEU A O 1
ATOM 776 N N . LEU A 1 97 ? -9.756 -2.332 -0.286 1.00 92.38 97 LEU A N 1
ATOM 777 C CA . LEU A 1 97 ? -9.049 -1.559 0.739 1.00 92.38 97 LEU A CA 1
ATOM 778 C C . LEU A 1 97 ? -7.536 -1.669 0.546 1.00 92.38 97 LEU A C 1
ATOM 780 O O . LEU A 1 97 ? -7.003 -2.758 0.314 1.00 92.38 97 LEU A O 1
ATOM 784 N N . SER A 1 98 ? -6.827 -0.545 0.624 1.00 89.94 98 SER A N 1
ATOM 785 C CA . SER A 1 98 ? -5.377 -0.501 0.431 1.00 89.94 98 SER A CA 1
ATOM 786 C C . SER A 1 98 ? -4.646 -1.159 1.599 1.00 89.94 98 SER A C 1
ATOM 788 O O . SER A 1 98 ? -4.826 -0.777 2.752 1.00 89.94 98 SER A O 1
ATOM 790 N N . SER A 1 99 ? -3.768 -2.124 1.313 1.00 88.81 99 SER A N 1
ATOM 791 C CA . SER A 1 99 ? -2.972 -2.751 2.372 1.00 88.81 99 SER A CA 1
ATOM 792 C C . SER A 1 99 ? -1.904 -1.805 2.931 1.00 88.81 99 SER A C 1
ATOM 794 O O . SER A 1 99 ? -1.602 -1.877 4.115 1.00 88.81 99 SER A O 1
ATOM 796 N N . HIS A 1 100 ? -1.353 -0.903 2.108 1.00 90.62 100 HIS A N 1
ATOM 797 C CA . HIS A 1 100 ? -0.197 -0.054 2.438 1.00 90.62 100 HIS A CA 1
ATOM 798 C C . HIS A 1 100 ? -0.552 1.292 3.087 1.00 90.62 100 HIS A C 1
ATOM 800 O O . HIS A 1 100 ? 0.326 1.907 3.693 1.00 90.62 100 HIS A O 1
ATOM 806 N N . ASP A 1 101 ? -1.810 1.731 2.998 1.00 92.00 101 ASP A N 1
ATOM 807 C CA . ASP A 1 101 ? -2.285 2.998 3.580 1.00 92.00 101 ASP A CA 1
ATOM 808 C C . ASP A 1 101 ? -2.903 2.844 4.981 1.00 92.00 101 ASP A C 1
ATOM 810 O O . ASP A 1 101 ? -3.160 3.836 5.661 1.00 92.00 101 ASP A O 1
ATOM 814 N N . ARG A 1 102 ? -3.099 1.606 5.450 1.00 91.94 102 ARG A N 1
ATOM 815 C CA . ARG A 1 102 ? -3.701 1.337 6.762 1.00 91.94 102 ARG A CA 1
ATOM 816 C C . ARG A 1 102 ? -2.778 1.695 7.921 1.00 91.94 102 ARG A C 1
ATOM 818 O O . ARG A 1 102 ? -1.565 1.486 7.865 1.00 91.94 102 ARG A O 1
ATOM 825 N N . ALA A 1 103 ? -3.375 2.108 9.036 1.00 91.62 103 ALA A N 1
ATOM 826 C CA . ALA A 1 103 ? -2.672 2.120 10.313 1.00 91.62 103 ALA A CA 1
ATOM 827 C C . ALA A 1 103 ? -2.169 0.705 10.675 1.00 91.62 103 ALA A C 1
ATOM 829 O O . ALA A 1 103 ? -2.886 -0.282 10.514 1.00 91.62 103 ALA A O 1
ATOM 830 N N . GLN A 1 104 ? -0.951 0.606 11.219 1.00 89.19 104 GLN A N 1
ATOM 831 C CA . GLN A 1 104 ? -0.258 -0.670 11.470 1.00 89.19 104 GLN A CA 1
ATOM 832 C C . GLN A 1 104 ? -1.051 -1.664 12.338 1.00 89.19 104 GLN A C 1
ATOM 834 O O . GLN A 1 104 ? -0.909 -2.874 12.183 1.00 89.19 104 GLN A O 1
ATOM 839 N N . GLN A 1 105 ? -1.872 -1.150 13.251 1.00 90.00 105 GLN A N 1
ATOM 840 C CA . GLN A 1 105 ? -2.680 -1.934 14.188 1.00 90.00 105 GLN A CA 1
ATOM 841 C C . GLN A 1 105 ? -4.027 -2.412 13.627 1.00 90.00 105 GLN A C 1
ATOM 843 O O . GLN A 1 105 ? -4.716 -3.173 14.299 1.00 90.00 105 GLN A O 1
ATOM 848 N N . LEU A 1 106 ? -4.425 -1.953 12.436 1.00 92.38 106 LEU A N 1
ATOM 849 C CA . LEU A 1 106 ? -5.631 -2.441 11.768 1.00 92.38 106 LEU A CA 1
ATOM 850 C C . LEU A 1 106 ? -5.340 -3.760 11.066 1.00 92.38 106 LEU A C 1
ATOM 852 O O . LEU A 1 106 ? -4.315 -3.872 10.406 1.00 92.38 106 LEU A O 1
ATOM 856 N N . VAL A 1 107 ? -6.249 -4.724 11.129 1.00 90.81 107 VAL A N 1
ATOM 857 C CA . VAL A 1 107 ? -6.153 -5.985 10.385 1.00 90.81 107 VAL A CA 1
ATOM 858 C C . VAL A 1 107 ? -7.163 -5.940 9.246 1.00 90.81 107 VAL A C 1
ATOM 860 O O . VAL A 1 107 ? -8.351 -5.731 9.474 1.00 90.81 107 VAL A O 1
ATOM 863 N N . ILE A 1 108 ? -6.687 -6.091 8.012 1.00 90.38 108 ILE A N 1
ATOM 864 C CA . ILE A 1 108 ? -7.552 -6.224 6.835 1.00 90.38 108 ILE A CA 1
ATOM 865 C C . ILE A 1 108 ? -7.750 -7.714 6.578 1.00 90.38 108 ILE A C 1
ATOM 867 O O . ILE A 1 108 ? -6.777 -8.468 6.629 1.00 90.38 108 ILE A O 1
ATOM 871 N N . ASP A 1 109 ? -8.991 -8.119 6.322 1.00 88.25 109 ASP A N 1
ATOM 872 C CA . ASP A 1 109 ? -9.301 -9.510 5.991 1.00 88.25 109 ASP A CA 1
ATOM 873 C C . ASP A 1 109 ? -8.730 -9.907 4.616 1.00 88.25 109 ASP A C 1
ATOM 875 O O . ASP A 1 109 ? -8.402 -9.061 3.780 1.00 88.25 109 ASP A O 1
ATOM 879 N N . ASP A 1 110 ? -8.618 -11.207 4.357 1.00 83.69 110 ASP A N 1
ATOM 880 C CA . ASP A 1 110 ? -7.990 -11.733 3.141 1.00 83.69 110 ASP A CA 1
ATOM 881 C C . ASP A 1 110 ? -8.683 -11.281 1.848 1.00 83.69 110 ASP A C 1
ATOM 883 O O . ASP A 1 110 ? -8.039 -11.210 0.798 1.00 83.69 110 ASP A O 1
ATOM 887 N N . ASP A 1 111 ? -9.983 -10.985 1.901 1.00 86.06 111 ASP A N 1
ATOM 888 C CA . ASP A 1 111 ? -10.767 -10.479 0.772 1.00 86.06 111 ASP A CA 1
ATOM 889 C C . ASP A 1 111 ? -10.605 -8.965 0.541 1.00 86.06 111 ASP A C 1
ATOM 891 O O . ASP A 1 111 ? -10.996 -8.454 -0.509 1.00 86.06 111 ASP A O 1
ATOM 895 N N . ARG A 1 112 ? -9.973 -8.261 1.489 1.00 89.56 112 ARG A N 1
ATOM 896 C CA . ARG A 1 112 ? -9.742 -6.810 1.502 1.00 89.56 112 ARG A CA 1
ATOM 897 C C . ARG A 1 112 ? -11.012 -5.967 1.398 1.00 89.56 112 ARG A C 1
ATOM 899 O O . ARG A 1 112 ? -10.970 -4.843 0.886 1.00 89.56 112 ARG A O 1
ATOM 906 N N . LEU A 1 113 ? -12.119 -6.494 1.913 1.00 91.12 113 LEU A N 1
ATOM 907 C CA . LEU A 1 113 ? -13.406 -5.801 1.994 1.00 91.12 113 LEU A CA 1
ATOM 908 C C . LEU A 1 113 ? -13.767 -5.394 3.423 1.00 91.12 113 LEU A C 1
ATOM 910 O O . LEU A 1 113 ? -14.578 -4.489 3.610 1.00 91.12 113 LEU A O 1
ATOM 914 N N . MET A 1 114 ? -13.145 -6.026 4.418 1.00 92.38 114 MET A N 1
ATOM 915 C CA . MET A 1 114 ? -13.379 -5.758 5.834 1.00 92.38 114 MET A CA 1
ATOM 916 C C . MET A 1 114 ? -12.089 -5.355 6.544 1.00 92.38 114 MET A C 1
ATOM 918 O O . MET A 1 114 ? -10.990 -5.789 6.191 1.00 92.38 114 MET A O 1
ATOM 922 N N . VAL A 1 115 ? -12.238 -4.524 7.574 1.00 94.56 115 VAL A N 1
ATOM 923 C CA . VAL A 1 115 ? -11.145 -4.097 8.448 1.00 94.56 115 VAL A CA 1
ATOM 924 C C . VAL A 1 115 ? -11.585 -4.191 9.902 1.00 94.56 115 VAL A C 1
ATOM 926 O O . VAL A 1 115 ? -12.692 -3.788 10.259 1.00 94.56 115 VAL A O 1
ATOM 929 N N . THR A 1 116 ? -10.712 -4.726 10.743 1.00 94.75 116 THR A N 1
ATOM 930 C CA . THR A 1 116 ? -10.900 -4.812 12.190 1.00 94.75 116 THR A CA 1
ATOM 931 C C . THR A 1 116 ? -9.768 -4.083 12.910 1.00 94.75 116 THR A C 1
ATOM 933 O O . THR A 1 116 ? -8.680 -3.875 12.368 1.00 94.75 116 THR A O 1
ATOM 936 N N . GLY A 1 117 ? -10.032 -3.638 14.136 1.00 94.50 117 GLY A N 1
ATOM 937 C CA . GLY A 1 117 ? -9.054 -2.945 14.966 1.00 94.50 117 GLY A CA 1
ATOM 938 C C . GLY A 1 117 ? -9.456 -2.987 16.433 1.00 94.50 117 GLY A C 1
ATOM 939 O O . GLY A 1 117 ? -10.641 -2.950 16.755 1.00 94.50 117 GLY A O 1
ATOM 940 N N . ASP A 1 118 ? -8.460 -3.055 17.314 1.00 92.44 118 ASP A N 1
ATOM 941 C CA . ASP A 1 118 ? -8.701 -3.313 18.738 1.00 92.44 118 ASP A CA 1
ATOM 942 C C . ASP A 1 118 ? -8.775 -2.039 19.589 1.00 92.44 118 ASP A C 1
ATOM 944 O O . ASP A 1 118 ? -9.455 -2.005 20.615 1.00 92.44 118 ASP A O 1
ATOM 948 N N . LYS A 1 119 ? -8.012 -0.997 19.228 1.00 94.38 119 LYS A N 1
ATOM 949 C CA . LYS A 1 119 ? -7.769 0.166 20.097 1.00 94.38 119 LYS A CA 1
ATOM 950 C C . LYS A 1 119 ? -7.841 1.485 19.342 1.00 94.38 119 LYS A C 1
ATOM 952 O O . LYS A 1 119 ? -7.037 1.736 18.447 1.00 94.38 119 LYS A O 1
ATOM 957 N N . GLY A 1 120 ? -8.717 2.368 19.821 1.00 95.19 120 GLY A N 1
ATOM 958 C CA . GLY A 1 120 ? -8.879 3.723 19.297 1.00 95.19 120 GLY A CA 1
ATOM 959 C C . GLY A 1 120 ? -9.424 3.762 17.868 1.00 95.19 120 GLY A C 1
ATOM 960 O O . GLY A 1 120 ? -9.614 2.737 17.220 1.00 95.19 120 GLY A O 1
ATOM 961 N N . TYR A 1 121 ? -9.683 4.972 17.376 1.00 95.38 121 TYR A N 1
ATOM 962 C CA . TYR A 1 121 ? -10.079 5.184 15.986 1.00 95.38 121 TYR A CA 1
ATOM 963 C C . TYR A 1 121 ? -8.847 5.299 15.090 1.00 95.38 121 TYR A C 1
ATOM 965 O O . TYR A 1 121 ? -7.847 5.909 15.471 1.00 95.38 121 TYR A O 1
ATOM 973 N N . CYS A 1 122 ? -8.924 4.708 13.901 1.00 94.25 122 CYS A N 1
ATOM 974 C CA . CYS A 1 122 ? -7.858 4.672 12.903 1.00 94.25 122 CYS A CA 1
ATOM 975 C C . CYS A 1 122 ? -8.438 4.705 11.491 1.00 94.25 122 CYS A C 1
ATOM 977 O O . CYS A 1 122 ? -9.635 4.501 11.300 1.00 94.25 122 CYS A O 1
ATOM 979 N N . THR A 1 123 ? -7.567 4.943 10.513 1.00 93.44 123 THR A N 1
ATOM 980 C CA . THR A 1 123 ? -7.922 5.048 9.096 1.00 93.44 123 THR A CA 1
ATOM 981 C C . THR A 1 123 ? -7.217 3.985 8.260 1.00 93.44 123 THR A C 1
ATOM 983 O O . THR A 1 123 ? -6.118 3.528 8.600 1.00 93.44 123 THR A O 1
ATOM 986 N N . VAL A 1 124 ? -7.870 3.630 7.156 1.00 91.44 124 VAL A N 1
ATOM 987 C CA . VAL A 1 124 ? -7.387 2.791 6.056 1.00 91.44 124 VAL A CA 1
ATOM 988 C C . VAL A 1 124 ? -7.716 3.466 4.734 1.00 91.44 124 VAL A C 1
ATOM 990 O O . VAL A 1 124 ? -8.754 4.167 4.698 1.00 91.44 124 VAL A O 1
#

pLDDT: mean 71.34, std 20.96, range [31.25, 95.38]

InterPro domains:
  IPR037353 Histone methyltransferase complex subunit ASH2 [PTHR10598] (7-124)

Radius of gyration: 19.0 Å; chains: 1; bounding box: 52×47×44 Å